Protein AF-A0A3N6A9E3-F1 (afdb_monomer_lite)

Sequen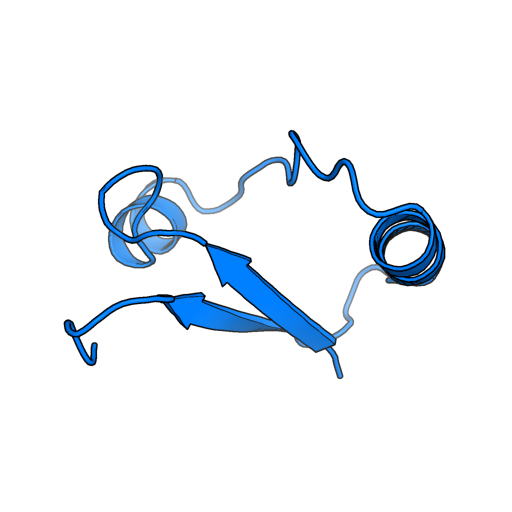ce (55 aa):
MWLFKEEPTHYAFDDLERDGETTWTGVKNPLAQKHLRSVRKGDRVFYYHTGNEKA

Foldseek 3Di:
DEEDEDACVVPNVVNCVVVVDDDDDDDPDPVVVVVVVVDDPPDDYHYDHDDPDDD

Secondary structure (DSSP, 8-state):
-EEEEE-TTTS-HHHHHHHS---------HHHHHHHTT--TT--EEEEE-SS---

pLDDT: mean 87.59, std 11.62, range [45.88, 96.12]

Radius of gyration: 11.66 Å; chains: 1; bounding box: 22×26×24 Å

Structure (mmCIF, N/CA/C/O backbone):
data_AF-A0A3N6A9E3-F1
#
_entry.id   AF-A0A3N6A9E3-F1
#
loop_
_atom_site.group_PDB
_atom_site.id
_atom_site.type_symbol
_atom_site.label_atom_id
_atom_site.label_alt_id
_atom_site.label_comp_id
_atom_site.label_asym_id
_atom_site.label_entity_id
_atom_site.label_seq_id
_atom_site.pdbx_PDB_ins_code
_atom_site.Cartn_x
_atom_site.Cartn_y
_atom_site.Cartn_z
_atom_site.occupancy
_atom_site.B_iso_or_equiv
_atom_site.auth_seq_id
_atom_site.auth_comp_id
_atom_site.auth_asym_id
_atom_site.auth_atom_id
_atom_site.pdbx_PDB_model_num
ATOM 1 N N . MET A 1 1 ? -9.442 5.780 -2.001 1.00 81.94 1 MET A N 1
ATOM 2 C CA . MET A 1 1 ? -9.767 4.407 -2.445 1.00 81.94 1 MET A CA 1
ATOM 3 C C . MET A 1 1 ? -8.540 3.859 -3.141 1.00 81.94 1 MET A C 1
ATOM 5 O O . MET A 1 1 ? -8.008 4.555 -3.999 1.00 81.94 1 MET A O 1
ATOM 9 N N . TRP A 1 2 ? -8.068 2.686 -2.731 1.00 93.25 2 TRP A N 1
ATOM 10 C CA . TRP A 1 2 ? -6.786 2.121 -3.165 1.00 93.25 2 TRP A CA 1
ATOM 11 C C . TRP A 1 2 ? -6.962 0.732 -3.777 1.00 93.25 2 TRP A C 1
ATOM 13 O O . TRP A 1 2 ? -7.978 0.086 -3.543 1.00 93.25 2 TRP A O 1
ATOM 23 N N . LEU A 1 3 ? -5.967 0.280 -4.538 1.00 92.69 3 LEU A N 1
ATOM 24 C CA . LEU A 1 3 ? -5.901 -1.065 -5.107 1.00 92.69 3 LEU A CA 1
ATOM 25 C C . LEU A 1 3 ? -4.567 -1.692 -4.718 1.00 92.69 3 LEU A C 1
ATOM 27 O O . LEU A 1 3 ? -3.510 -1.146 -5.035 1.00 92.69 3 LEU A O 1
ATOM 31 N N . PHE A 1 4 ? -4.638 -2.813 -4.020 1.00 92.06 4 PHE A N 1
ATOM 32 C CA . PHE A 1 4 ? -3.501 -3.578 -3.542 1.00 92.06 4 PHE A CA 1
ATOM 33 C C . PHE A 1 4 ? -3.471 -4.894 -4.3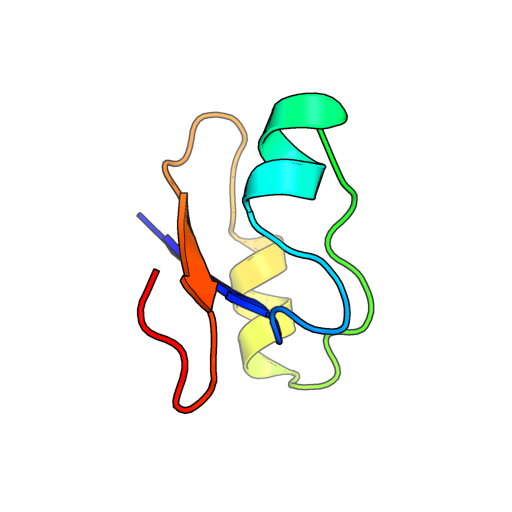12 1.00 92.06 4 PHE A C 1
ATOM 35 O O . PHE A 1 4 ? -4.513 -5.504 -4.542 1.00 92.06 4 PHE A O 1
ATOM 42 N N . LYS A 1 5 ? -2.284 -5.272 -4.780 1.00 90.38 5 LYS A N 1
ATOM 43 C CA . LYS A 1 5 ? -2.086 -6.401 -5.685 1.00 90.38 5 LYS A CA 1
ATOM 44 C C . LYS A 1 5 ? -1.148 -7.410 -5.056 1.00 90.38 5 LYS A C 1
ATOM 46 O O . LYS A 1 5 ? -0.057 -7.008 -4.658 1.00 90.38 5 LYS A O 1
ATOM 51 N N . GLU A 1 6 ? -1.557 -8.666 -5.020 1.00 88.75 6 GLU A N 1
ATOM 52 C CA . GLU A 1 6 ? -0.758 -9.769 -4.490 1.00 88.75 6 GLU A CA 1
ATOM 53 C C . GLU A 1 6 ? -0.996 -11.030 -5.320 1.00 88.75 6 GLU A C 1
ATOM 55 O O . GLU A 1 6 ? -2.070 -11.204 -5.899 1.00 88.75 6 GLU A O 1
ATOM 60 N N . GLU A 1 7 ? 0.008 -11.896 -5.396 1.00 84.19 7 GLU A N 1
ATOM 61 C CA . GLU A 1 7 ? -0.139 -13.194 -6.051 1.00 84.19 7 GLU A CA 1
ATOM 62 C C . GLU A 1 7 ? -0.861 -14.155 -5.087 1.00 84.19 7 GLU A C 1
ATOM 64 O O . GLU A 1 7 ? -0.418 -14.312 -3.944 1.00 84.19 7 GLU A O 1
ATOM 69 N N . PRO A 1 8 ? -1.934 -14.846 -5.515 1.00 77.75 8 PRO A N 1
ATOM 70 C CA . PRO A 1 8 ? -2.725 -15.707 -4.629 1.00 77.75 8 PRO A CA 1
ATOM 71 C C . PRO A 1 8 ? -1.898 -16.855 -4.033 1.00 77.75 8 PRO A C 1
ATOM 73 O O . PRO A 1 8 ? -2.171 -17.313 -2.931 1.00 77.75 8 PRO A O 1
ATOM 76 N N . THR A 1 9 ? -0.837 -17.281 -4.723 1.00 83.38 9 THR A N 1
ATOM 77 C CA . THR A 1 9 ? 0.100 -18.303 -4.238 1.00 83.38 9 THR A CA 1
ATOM 78 C C . THR A 1 9 ? 1.010 -17.824 -3.106 1.00 83.38 9 THR A C 1
ATOM 80 O O . THR A 1 9 ? 1.678 -18.645 -2.482 1.00 83.38 9 THR A O 1
ATOM 83 N N . HIS A 1 10 ? 1.114 -16.510 -2.888 1.00 84.50 10 HIS A N 1
ATOM 84 C CA . HIS A 1 10 ? 1.937 -15.922 -1.834 1.00 84.50 10 HIS A CA 1
ATOM 85 C C . HIS A 1 10 ? 1.098 -15.564 -0.606 1.00 84.50 10 HIS A C 1
ATOM 87 O O . HIS A 1 10 ? 1.465 -15.945 0.505 1.00 84.50 10 HIS A O 1
ATOM 93 N N . TYR A 1 11 ? -0.020 -14.865 -0.805 1.00 87.50 11 TYR A N 1
ATOM 94 C CA . TYR A 1 11 ? -0.980 -14.569 0.256 1.00 87.50 11 TYR A CA 1
ATOM 95 C C . TYR A 1 11 ? -2.362 -14.360 -0.368 1.00 87.50 11 TYR A C 1
ATOM 97 O O . TYR A 1 11 ? -2.564 -13.422 -1.140 1.00 87.50 11 TYR A O 1
ATOM 105 N N . ALA A 1 12 ? -3.310 -15.255 -0.089 1.00 89.31 12 ALA A N 1
ATOM 106 C CA . ALA A 1 12 ? -4.645 -15.171 -0.669 1.00 89.31 12 ALA A CA 1
ATOM 107 C C . ALA A 1 12 ? -5.533 -14.186 0.109 1.00 89.31 12 ALA A C 1
ATOM 109 O O . ALA A 1 12 ? -5.234 -13.783 1.233 1.00 89.31 12 ALA A O 1
ATOM 110 N N . PHE A 1 13 ? -6.666 -13.796 -0.482 1.00 88.69 13 PHE A N 1
ATOM 111 C CA . PHE A 1 13 ? -7.643 -12.973 0.236 1.00 88.69 13 PHE A CA 1
ATOM 112 C C . PHE A 1 13 ? -8.274 -13.759 1.395 1.00 88.69 13 PHE A C 1
ATOM 114 O O . PHE A 1 13 ? -8.440 -13.207 2.476 1.00 88.69 13 PHE A O 1
ATOM 121 N N . ASP A 1 14 ? -8.504 -15.060 1.213 1.00 90.25 14 ASP A N 1
ATOM 122 C CA . ASP A 1 14 ? -9.000 -15.957 2.262 1.00 90.25 14 ASP A CA 1
ATOM 123 C C . ASP A 1 14 ? -8.058 -16.015 3.477 1.00 90.25 14 ASP A C 1
ATOM 125 O O . ASP A 1 14 ? -8.512 -16.128 4.617 1.00 90.25 14 ASP A O 1
ATOM 129 N N . ASP A 1 15 ? -6.741 -15.894 3.259 1.00 91.88 15 ASP A N 1
ATOM 130 C CA . ASP A 1 15 ? -5.772 -15.786 4.353 1.00 91.88 15 ASP A CA 1
ATOM 131 C C . ASP A 1 15 ? -5.957 -14.475 5.120 1.00 91.88 15 ASP A C 1
ATOM 133 O O . ASP A 1 15 ? -5.955 -14.483 6.348 1.00 91.88 15 ASP A O 1
ATOM 137 N N . LEU A 1 16 ? -6.195 -13.363 4.415 1.00 92.06 16 LEU A N 1
ATOM 138 C CA . LEU A 1 16 ? -6.498 -12.079 5.048 1.00 92.06 16 LEU A CA 1
ATOM 139 C C . LEU A 1 16 ? -7.810 -12.125 5.842 1.00 92.06 16 LEU A C 1
ATOM 141 O O . LEU A 1 16 ? -7.872 -11.568 6.936 1.00 92.06 16 LEU A O 1
ATOM 145 N N . GLU A 1 17 ? -8.852 -12.775 5.318 1.00 92.69 17 GLU A N 1
ATOM 146 C CA . GLU A 1 17 ? -10.119 -12.941 6.040 1.00 92.69 17 GLU A CA 1
ATOM 147 C C . GLU A 1 17 ? -9.951 -13.790 7.303 1.00 92.69 17 GLU A C 1
ATOM 149 O O . GLU A 1 17 ? -10.522 -13.460 8.344 1.00 92.69 17 GLU A O 1
ATOM 154 N N . ARG A 1 18 ? -9.141 -14.854 7.236 1.00 94.88 18 ARG A N 1
ATOM 155 C CA . ARG A 1 18 ? -8.821 -15.701 8.393 1.00 94.88 18 ARG A CA 1
ATOM 156 C C . ARG A 1 18 ? -7.987 -14.956 9.437 1.00 94.88 18 ARG A C 1
ATOM 158 O O . ARG A 1 18 ? -8.267 -15.075 10.629 1.00 94.88 18 ARG A O 1
ATOM 165 N N . ASP A 1 19 ? -6.955 -14.238 9.003 1.00 95.56 19 ASP A N 1
ATOM 166 C CA . ASP A 1 19 ? -5.973 -13.605 9.888 1.00 95.56 19 ASP A CA 1
ATOM 167 C C . ASP A 1 19 ? -6.491 -12.266 10.459 1.00 95.56 19 ASP A C 1
ATOM 169 O O . ASP A 1 19 ? -6.041 -11.813 11.512 1.00 95.56 19 ASP A O 1
ATOM 173 N N . GLY A 1 20 ? -7.457 -11.629 9.786 1.00 94.31 20 GLY A N 1
ATOM 174 C CA . GLY A 1 20 ? -8.116 -10.382 10.188 1.00 94.31 20 GLY A CA 1
ATOM 175 C C . GLY A 1 20 ? -7.304 -9.115 9.899 1.00 94.31 20 GLY A C 1
ATOM 176 O O . GLY A 1 20 ? -7.875 -8.067 9.590 1.00 94.31 20 GLY A O 1
ATOM 177 N N . GLU A 1 21 ? -5.977 -9.200 9.950 1.00 92.62 21 GLU A N 1
ATOM 178 C CA . GLU A 1 21 ? -5.063 -8.145 9.523 1.00 92.62 21 GLU A CA 1
ATOM 179 C C . GLU A 1 21 ? -3.740 -8.713 9.001 1.00 92.62 21 GLU A C 1
ATOM 181 O O . GLU A 1 21 ? -3.324 -9.814 9.347 1.00 92.62 21 GLU A O 1
ATOM 186 N N . THR A 1 22 ? -3.048 -7.932 8.171 1.00 92.50 22 THR A N 1
ATOM 187 C CA . THR A 1 22 ? -1.715 -8.285 7.676 1.00 92.50 22 THR A CA 1
ATOM 188 C C . THR A 1 22 ? -0.848 -7.044 7.495 1.00 92.50 22 THR A C 1
ATOM 190 O O . THR A 1 22 ? -1.344 -5.915 7.418 1.00 92.50 22 THR A O 1
ATOM 193 N N . THR A 1 23 ? 0.467 -7.243 7.402 1.00 91.88 23 THR A N 1
ATOM 194 C CA . THR A 1 23 ? 1.419 -6.165 7.109 1.00 91.88 23 THR A CA 1
ATOM 195 C C . THR A 1 23 ? 1.806 -6.194 5.637 1.00 91.88 23 THR A C 1
ATOM 197 O O . THR A 1 23 ? 2.402 -7.155 5.157 1.00 91.88 23 THR A O 1
ATOM 200 N N . TRP A 1 24 ? 1.543 -5.095 4.925 1.00 90.88 24 TRP A N 1
ATOM 201 C CA . TRP A 1 24 ? 1.919 -4.972 3.518 1.00 90.88 24 TRP A CA 1
ATOM 202 C C . TRP A 1 24 ? 3.420 -4.694 3.362 1.00 90.88 24 TRP A C 1
ATOM 204 O O . TRP A 1 24 ? 3.877 -3.556 3.500 1.00 90.88 24 TRP A O 1
ATOM 214 N N . THR A 1 25 ? 4.199 -5.742 3.093 1.00 90.25 25 THR A N 1
ATOM 215 C CA . THR A 1 25 ? 5.664 -5.674 2.953 1.00 90.25 25 THR A CA 1
ATOM 216 C C . THR A 1 25 ? 6.115 -5.990 1.520 1.00 90.25 25 THR A C 1
ATOM 218 O O . THR A 1 25 ? 5.302 -6.149 0.618 1.00 90.25 25 THR A O 1
ATOM 221 N N . GLY A 1 26 ? 7.426 -5.979 1.251 1.00 90.12 26 GLY A N 1
ATOM 222 C CA .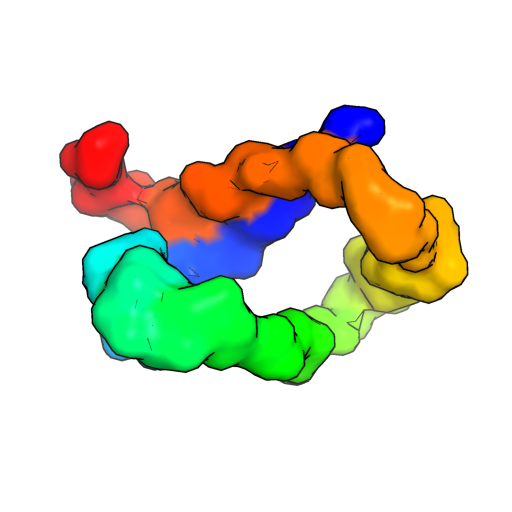 GLY A 1 26 ? 7.975 -6.440 -0.036 1.00 90.12 26 GLY A CA 1
ATOM 223 C C . GLY A 1 26 ? 7.829 -5.490 -1.237 1.00 90.12 26 GLY A C 1
ATOM 224 O O . GLY A 1 26 ? 8.345 -5.789 -2.314 1.00 90.12 26 GLY A O 1
ATOM 225 N N . VAL A 1 27 ? 7.205 -4.317 -1.085 1.00 91.75 27 VAL A N 1
ATOM 226 C CA . VAL A 1 27 ? 7.014 -3.367 -2.196 1.00 91.75 27 VAL A CA 1
ATOM 227 C C . VAL A 1 27 ? 8.326 -2.687 -2.589 1.00 91.75 27 VAL A C 1
ATOM 229 O O . VAL A 1 27 ? 8.825 -1.805 -1.891 1.00 91.75 27 VAL A O 1
ATOM 232 N N . LYS A 1 28 ? 8.865 -3.071 -3.753 1.00 92.38 28 LYS A N 1
ATOM 233 C CA . LYS A 1 28 ? 10.127 -2.541 -4.307 1.00 92.38 28 LYS A CA 1
ATOM 234 C C . LYS A 1 28 ? 9.950 -1.347 -5.248 1.00 92.38 28 LYS A C 1
ATOM 236 O O . LYS A 1 28 ? 10.913 -0.636 -5.512 1.00 92.38 28 LYS A O 1
ATOM 241 N N . ASN A 1 29 ? 8.743 -1.113 -5.765 1.00 93.06 29 ASN A N 1
ATOM 242 C CA . ASN A 1 29 ? 8.480 -0.001 -6.678 1.00 93.06 29 ASN A CA 1
ATOM 243 C C . ASN A 1 29 ? 8.421 1.338 -5.900 1.00 93.06 29 ASN A C 1
ATOM 245 O O . ASN A 1 29 ? 7.535 1.492 -5.053 1.00 93.06 29 ASN A O 1
ATOM 249 N N . PRO A 1 30 ? 9.289 2.330 -6.195 1.00 95.50 30 PRO A N 1
ATOM 250 C CA . PRO A 1 30 ? 9.335 3.593 -5.448 1.00 95.50 30 PRO A CA 1
ATOM 251 C C . PRO A 1 30 ? 8.031 4.406 -5.481 1.00 95.50 30 PRO A C 1
ATOM 253 O O . PRO A 1 30 ? 7.674 5.056 -4.494 1.00 95.50 30 PRO A O 1
ATOM 256 N N . LEU A 1 31 ? 7.294 4.366 -6.596 1.00 94.81 31 LEU A N 1
ATOM 257 C CA . LEU A 1 31 ? 6.006 5.046 -6.728 1.00 94.81 31 LEU A CA 1
ATOM 258 C C . LEU A 1 31 ? 4.939 4.363 -5.865 1.00 94.81 31 LEU A C 1
ATOM 260 O O . LEU A 1 31 ? 4.218 5.038 -5.133 1.00 94.81 31 LEU A O 1
ATOM 264 N N . ALA A 1 32 ? 4.890 3.029 -5.881 1.00 93.69 32 ALA A N 1
ATOM 265 C CA . ALA A 1 32 ? 3.985 2.271 -5.020 1.00 93.69 32 ALA A CA 1
ATOM 266 C C . ALA A 1 32 ? 4.279 2.525 -3.532 1.00 93.69 32 ALA A C 1
ATOM 268 O O . ALA A 1 32 ? 3.357 2.759 -2.757 1.00 93.69 32 ALA A O 1
ATOM 269 N N . GLN A 1 33 ? 5.554 2.603 -3.138 1.00 95.19 33 GLN A N 1
ATOM 270 C CA . GLN A 1 33 ? 5.937 2.990 -1.776 1.00 95.19 33 GLN A CA 1
ATOM 271 C C . GLN A 1 33 ? 5.459 4.404 -1.407 1.00 95.19 33 GLN A C 1
ATOM 273 O O . GLN A 1 33 ? 5.009 4.634 -0.284 1.00 95.19 33 GLN A O 1
ATOM 278 N N . LYS A 1 34 ? 5.537 5.371 -2.335 1.00 96.12 34 LYS A N 1
ATOM 279 C CA . LYS A 1 34 ? 4.998 6.725 -2.121 1.00 96.12 34 LYS A CA 1
ATOM 280 C C . LYS A 1 34 ? 3.481 6.696 -1.910 1.00 96.12 34 LYS A C 1
ATOM 282 O O . LYS A 1 34 ? 2.982 7.405 -1.037 1.00 96.12 34 LYS A O 1
ATOM 287 N N . HIS A 1 35 ? 2.763 5.875 -2.673 1.00 94.81 35 HIS A N 1
ATOM 288 C CA . HIS A 1 35 ? 1.323 5.697 -2.500 1.00 94.81 35 HIS A CA 1
ATOM 289 C C . HIS A 1 35 ? 0.980 5.027 -1.169 1.00 94.81 35 HIS A C 1
ATOM 291 O O . HIS A 1 35 ? 0.136 5.555 -0.456 1.00 94.81 35 HIS A O 1
ATOM 297 N N . LEU A 1 36 ? 1.692 3.965 -0.774 1.00 93.81 36 LEU A N 1
ATOM 298 C CA . LEU A 1 36 ? 1.508 3.304 0.525 1.00 93.81 36 LEU A CA 1
ATOM 299 C C . LEU A 1 36 ? 1.664 4.271 1.700 1.00 93.81 36 LEU A C 1
ATOM 301 O O . LEU A 1 36 ? 0.832 4.281 2.598 1.00 93.81 36 LEU A O 1
ATOM 305 N N . ARG A 1 37 ? 2.670 5.156 1.658 1.00 94.31 37 ARG A N 1
ATOM 306 C CA . ARG A 1 37 ? 2.850 6.212 2.674 1.00 94.31 37 ARG A CA 1
ATOM 307 C C . ARG A 1 37 ? 1.699 7.221 2.739 1.00 94.31 37 ARG A C 1
ATOM 309 O O . ARG A 1 37 ? 1.610 7.973 3.702 1.00 94.31 37 ARG A O 1
ATOM 316 N N . SER A 1 38 ? 0.861 7.280 1.707 1.00 95.19 38 SER A N 1
ATOM 317 C CA . SER A 1 38 ? -0.281 8.195 1.623 1.00 95.19 38 SER A CA 1
ATOM 318 C C . SER A 1 38 ? -1.599 7.547 2.063 1.00 95.19 38 SER A C 1
ATOM 320 O O . SER A 1 38 ? -2.588 8.264 2.214 1.00 95.19 38 SER A O 1
ATOM 322 N N . VAL A 1 39 ? -1.622 6.223 2.266 1.00 94.50 39 VAL A N 1
ATOM 323 C CA . VAL A 1 39 ? -2.788 5.482 2.766 1.00 94.50 39 VAL A CA 1
ATOM 324 C C . VAL A 1 39 ? -3.028 5.850 4.227 1.00 94.50 39 VAL A C 1
ATOM 326 O O . VAL A 1 39 ? -2.092 5.918 5.025 1.00 94.50 39 VAL A O 1
ATOM 329 N N . ARG A 1 40 ? -4.289 6.093 4.588 1.00 94.50 40 ARG A N 1
ATOM 330 C CA . ARG A 1 40 ? -4.691 6.457 5.950 1.00 94.50 40 ARG A CA 1
ATOM 331 C C . ARG A 1 40 ? -5.603 5.397 6.551 1.00 94.50 40 ARG A C 1
ATOM 333 O O . ARG A 1 40 ? -6.325 4.696 5.845 1.00 94.50 40 ARG A O 1
ATOM 340 N N . LYS A 1 41 ? -5.612 5.312 7.884 1.00 92.50 41 LYS A N 1
ATOM 341 C CA . LYS A 1 41 ? -6.563 4.461 8.609 1.00 92.50 41 LYS A CA 1
ATOM 342 C C . LYS A 1 41 ? -7.996 4.851 8.226 1.00 92.50 41 LYS A C 1
ATOM 344 O O . LYS A 1 41 ? -8.346 6.026 8.285 1.00 92.50 41 LYS A O 1
ATOM 349 N N . GLY A 1 42 ? -8.803 3.859 7.856 1.00 92.69 42 GLY A N 1
ATOM 350 C CA . GLY A 1 42 ? -10.181 4.050 7.394 1.00 92.69 42 GLY A CA 1
ATOM 351 C C . GLY A 1 42 ? -10.332 4.191 5.876 1.00 92.69 42 GLY A C 1
ATOM 352 O O . GLY A 1 42 ? -11.460 4.151 5.383 1.00 92.69 42 GLY A O 1
ATOM 353 N N . ASP A 1 43 ? -9.236 4.301 5.118 1.00 94.75 43 ASP A N 1
ATOM 354 C CA . ASP A 1 43 ? -9.316 4.226 3.662 1.00 94.75 43 ASP A CA 1
ATOM 355 C C . ASP A 1 43 ? -9.756 2.830 3.212 1.00 94.75 43 ASP A C 1
ATOM 357 O O . ASP A 1 43 ? -9.259 1.811 3.687 1.00 94.75 43 ASP A O 1
ATOM 361 N N . ARG A 1 44 ? -10.659 2.783 2.229 1.00 92.81 44 ARG A N 1
ATOM 362 C CA . ARG A 1 44 ? -11.049 1.528 1.578 1.00 92.81 44 ARG A CA 1
ATOM 363 C C . ARG A 1 44 ? -9.995 1.088 0.568 1.00 92.81 44 ARG A C 1
ATOM 365 O O . ARG A 1 44 ? -9.530 1.898 -0.248 1.00 92.81 44 ARG A O 1
ATOM 372 N N . VAL A 1 45 ? -9.691 -0.203 0.599 1.00 91.94 45 VAL A N 1
ATOM 373 C CA . VAL A 1 45 ? -8.719 -0.872 -0.263 1.00 91.94 45 VAL A CA 1
ATOM 374 C C . VAL A 1 45 ? -9.415 -2.022 -0.984 1.00 91.94 45 VAL A C 1
ATOM 376 O O . VAL A 1 45 ? -10.107 -2.812 -0.352 1.00 91.94 45 VAL A O 1
ATOM 379 N N . PHE A 1 46 ? -9.228 -2.113 -2.296 1.00 92.00 46 PHE A N 1
ATOM 380 C CA . PHE A 1 46 ? -9.517 -3.325 -3.051 1.00 92.00 46 PHE A CA 1
ATOM 381 C C . PHE A 1 46 ? -8.298 -4.236 -3.016 1.00 92.00 46 PHE A C 1
ATOM 383 O O . PHE A 1 46 ? -7.202 -3.802 -3.374 1.00 92.00 46 PHE A O 1
ATOM 390 N N . TYR A 1 47 ? -8.503 -5.481 -2.605 1.00 90.06 47 TYR A N 1
ATOM 391 C CA . TYR A 1 47 ? -7.513 -6.541 -2.714 1.00 90.06 47 TYR A CA 1
ATOM 392 C C . TYR A 1 47 ? -7.704 -7.237 -4.062 1.00 90.06 47 TYR A C 1
ATOM 394 O O . TYR A 1 47 ? -8.821 -7.627 -4.394 1.00 90.06 47 TYR A O 1
ATOM 402 N N . TYR A 1 4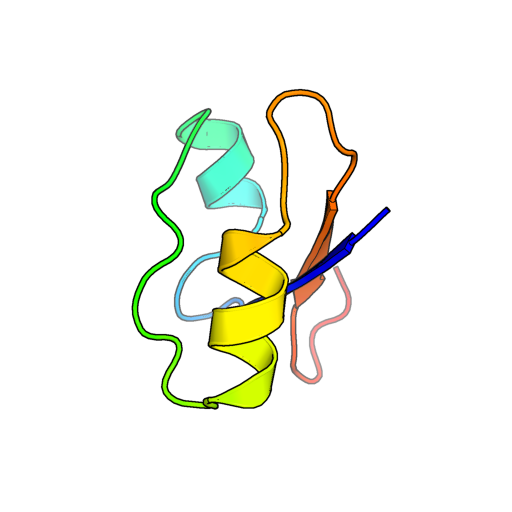8 ? -6.647 -7.347 -4.861 1.00 88.25 48 TYR A N 1
ATOM 403 C CA . TYR A 1 48 ? -6.718 -7.921 -6.200 1.00 88.25 48 TYR A CA 1
ATOM 404 C C . TYR A 1 48 ? -5.626 -8.959 -6.412 1.00 88.25 48 TYR A C 1
ATOM 406 O O . TYR A 1 48 ? -4.439 -8.642 -6.319 1.00 88.25 48 TYR A O 1
ATOM 414 N N . HIS A 1 49 ? -6.036 -10.176 -6.759 1.00 85.94 49 HIS A N 1
ATOM 415 C CA . HIS A 1 49 ? -5.114 -11.226 -7.167 1.00 85.94 49 HIS A CA 1
ATOM 416 C C . HIS A 1 49 ? -4.575 -10.949 -8.563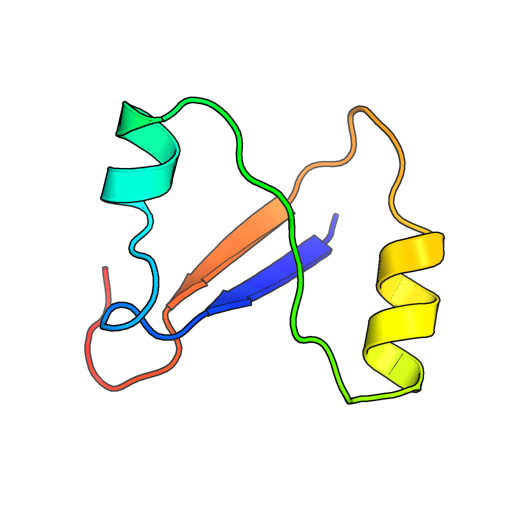 1.00 85.94 49 HIS A C 1
ATOM 418 O O . HIS A 1 49 ? -5.331 -10.806 -9.526 1.00 85.94 49 HIS A O 1
ATOM 424 N N . THR A 1 50 ? -3.255 -10.832 -8.675 1.00 70.44 50 THR A N 1
ATOM 425 C CA . THR A 1 50 ? -2.591 -10.811 -9.977 1.00 70.44 50 THR A CA 1
ATOM 426 C C . THR A 1 50 ? -2.385 -12.248 -10.440 1.00 70.44 50 THR A C 1
ATOM 428 O O . THR A 1 50 ? -1.936 -13.083 -9.669 1.00 70.44 50 THR A O 1
ATOM 431 N N . GLY A 1 51 ? -2.789 -12.562 -11.675 1.00 65.44 51 GLY A N 1
ATOM 432 C CA . GLY A 1 51 ? -2.704 -13.920 -12.221 1.00 65.44 51 GLY A CA 1
ATOM 433 C C . GLY A 1 51 ? -3.932 -14.325 -13.041 1.00 65.44 51 GLY A C 1
ATOM 434 O O . GLY A 1 51 ? -4.858 -13.538 -13.234 1.00 65.44 51 GLY A O 1
ATOM 435 N N . ASN A 1 52 ? -3.921 -15.557 -13.561 1.00 58.00 52 ASN A N 1
ATOM 436 C CA . ASN A 1 52 ? -5.042 -16.137 -14.319 1.00 58.00 52 ASN A CA 1
ATOM 437 C C . ASN A 1 52 ? -6.179 -16.662 -13.426 1.00 58.00 52 ASN A C 1
ATOM 439 O O . ASN A 1 52 ? -7.220 -17.062 -13.947 1.00 58.00 52 ASN A O 1
ATOM 443 N N . GLU A 1 53 ? -6.004 -16.657 -12.107 1.00 53.59 53 GLU A N 1
ATOM 444 C CA . GLU A 1 53 ? -7.072 -16.975 -11.168 1.00 53.59 53 GLU A CA 1
ATOM 445 C C . GLU A 1 53 ? -7.860 -15.704 -10.862 1.00 53.59 53 GLU A C 1
ATOM 447 O O . GLU A 1 53 ? -7.376 -14.767 -10.229 1.00 53.59 53 GLU A O 1
ATOM 452 N N . LYS A 1 54 ? -9.086 -15.663 -11.385 1.00 45.88 54 LYS A N 1
ATOM 453 C CA . LYS A 1 54 ? -10.102 -14.717 -10.939 1.00 45.88 54 LYS A CA 1
ATOM 454 C C . LYS A 1 54 ? -10.753 -15.327 -9.702 1.00 45.88 54 LYS A C 1
ATOM 456 O O . LYS A 1 54 ? -11.429 -16.345 -9.843 1.00 45.88 54 LYS A O 1
ATOM 461 N N . ALA A 1 55 ? -10.519 -14.725 -8.541 1.00 49.31 55 ALA A N 1
ATOM 462 C CA . ALA A 1 55 ? -11.420 -14.861 -7.401 1.00 49.31 55 ALA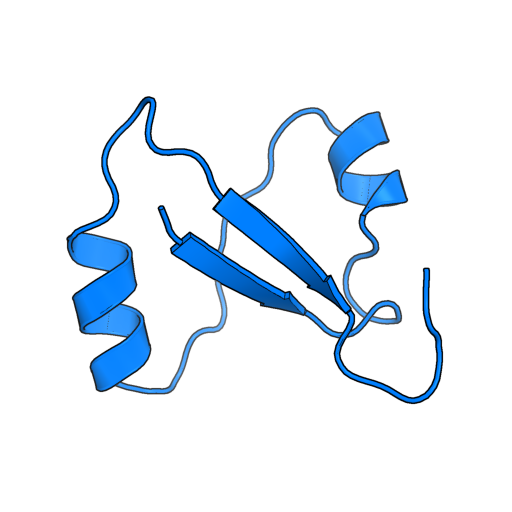 A CA 1
ATOM 463 C C . ALA A 1 55 ? -12.770 -14.200 -7.727 1.00 49.31 55 ALA A C 1
ATOM 465 O O . ALA A 1 55 ? -12.759 -13.146 -8.414 1.00 49.31 55 ALA A O 1
#